Protein AF-A0A939L392-F1 (afdb_monomer)

Sequence (74 aa):
VRVRVGRNNQTYVECQSCGYRKRSFVGARDKAEAHLWSEHGGSNMRREYSPWLWIRTAIGLTAFLVFLFTYVWK

Foldseek 3Di:
DDWDQDPPRWIWQADPVPRDIDIDNPDSVVVNQVCCCVPVVNDDDPPPPPCVVVVVVVVVVVVVVVVVVVVVVD

pLDDT: mean 74.78, std 10.78, range [53.69, 93.44]

Solvent-accessible surface area (backbone atoms only — not comparable to full-atom values): 4430 Å² total; per-residue (Å²): 91,48,77,45,78,47,85,87,73,37,27,34,25,37,26,83,91,75,69,46,73,47,81,30,85,68,63,37,64,60,53,42,47,53,50,35,42,74,76,55,74,54,76,60,75,82,75,79,74,67,63,63,61,58,52,54,52,49,53,54,51,53,54,50,51,52,49,51,55,60,59,73,77,103

Nearest PDB structures (foldseek):
  1z1b-assembly1_B  TM=6.471E-01  e=4.262E+00  Lambdavirus lambda
  5qgk-assembly1_A  TM=3.678E-01  e=4.262E+00  Homo sapiens
  6i07-assembly1_C  TM=4.249E-01  e=8.579E+00  Homo sapiens
  8vwi-assembly1_S  TM=3.410E-01  e=8.579E+00  Autographa californica multiple nucleopolyhedrovirus

Radius of gyration: 20.47 Å; Cα contacts (8 Å, |Δi|>4): 71; chains: 1; bounding box: 39×33×54 Å

Secondary structure (DSSP, 8-state):
-EEEE-GGG-EEEE-TTT--EEEESS-HHHHHHHHHHHHHTT--------HHHHHHHHHHHHHHHHHHHHHHT-

Structure (mmCIF, N/CA/C/O backbone):
data_AF-A0A939L392-F1
#
_entry.id   AF-A0A939L392-F1
#
loop_
_atom_site.group_PDB
_atom_site.id
_atom_site.type_symbol
_atom_site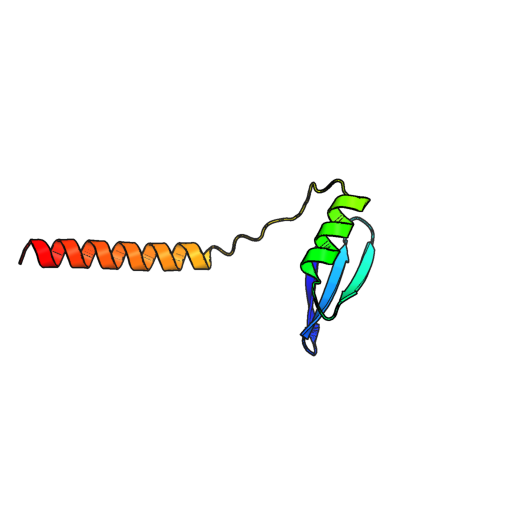.label_atom_id
_atom_site.label_alt_id
_atom_site.label_comp_id
_atom_site.label_asym_id
_atom_site.label_entity_id
_atom_site.label_seq_id
_atom_site.pdbx_PDB_ins_code
_atom_site.Cartn_x
_atom_site.Cartn_y
_atom_site.Cartn_z
_atom_site.occupancy
_atom_site.B_iso_or_equiv
_atom_site.auth_seq_id
_atom_site.auth_comp_id
_atom_site.auth_asym_id
_atom_site.auth_atom_id
_atom_site.pdbx_PDB_model_num
ATOM 1 N N . VAL A 1 1 ? -0.122 -0.874 -11.463 1.00 66.88 1 VAL A N 1
ATOM 2 C CA . VAL A 1 1 ? 0.724 -1.937 -10.855 1.00 66.88 1 VAL A CA 1
ATOM 3 C C . VAL A 1 1 ? 0.014 -2.472 -9.622 1.00 66.88 1 VAL A C 1
ATOM 5 O O . VAL A 1 1 ? -0.625 -1.688 -8.932 1.00 66.88 1 VAL A O 1
ATOM 8 N N . ARG A 1 2 ? 0.057 -3.781 -9.369 1.00 68.88 2 ARG A N 1
ATOM 9 C CA . ARG A 1 2 ? -0.583 -4.433 -8.219 1.00 68.88 2 ARG A CA 1
ATOM 10 C C . ARG A 1 2 ? 0.460 -5.263 -7.468 1.00 68.88 2 ARG A C 1
ATOM 12 O O . ARG A 1 2 ? 1.330 -5.865 -8.096 1.00 68.88 2 ARG A O 1
ATOM 19 N N . VAL A 1 3 ? 0.362 -5.308 -6.143 1.00 68.56 3 VAL A N 1
ATOM 20 C CA . VAL A 1 3 ? 1.163 -6.215 -5.310 1.00 68.56 3 VAL A CA 1
ATOM 21 C C . VAL A 1 3 ? 0.277 -7.385 -4.924 1.00 68.56 3 VAL A C 1
ATOM 23 O O . VAL A 1 3 ? -0.816 -7.187 -4.401 1.00 68.56 3 VAL A O 1
ATOM 26 N N . ARG A 1 4 ? 0.731 -8.605 -5.191 1.00 69.62 4 ARG A N 1
ATOM 27 C CA . ARG A 1 4 ? 0.029 -9.825 -4.794 1.00 69.62 4 ARG A CA 1
ATOM 28 C C . ARG A 1 4 ? 0.907 -10.635 -3.848 1.00 69.62 4 ARG A C 1
ATOM 30 O O . ARG A 1 4 ? 2.125 -10.702 -4.016 1.00 69.62 4 ARG A O 1
ATOM 37 N N . VAL A 1 5 ? 0.277 -11.245 -2.851 1.00 70.06 5 VAL A N 1
ATOM 38 C CA . VAL A 1 5 ? 0.919 -12.181 -1.923 1.00 70.06 5 VAL A CA 1
ATOM 39 C C . VAL A 1 5 ? 0.661 -13.597 -2.437 1.00 70.06 5 VAL A C 1
ATOM 41 O O . VAL A 1 5 ? -0.467 -13.949 -2.775 1.00 70.06 5 VAL A O 1
ATOM 44 N N . GLY A 1 6 ? 1.714 -14.392 -2.577 1.00 67.25 6 GLY A N 1
ATOM 45 C CA . GLY A 1 6 ? 1.662 -15.785 -3.017 1.00 67.25 6 GLY A CA 1
ATOM 46 C C . GLY A 1 6 ? 1.692 -16.767 -1.859 1.00 67.25 6 GLY A C 1
ATOM 47 O O . GLY A 1 6 ? 1.775 -16.382 -0.693 1.00 67.25 6 GLY A O 1
ATOM 48 N N . ARG A 1 7 ? 1.686 -18.063 -2.191 1.00 58.47 7 ARG A N 1
ATOM 49 C CA . ARG A 1 7 ? 1.990 -19.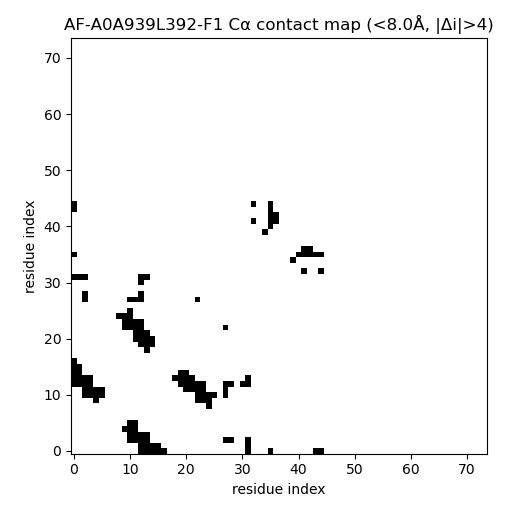122 -1.219 1.00 58.47 7 ARG A CA 1
ATOM 50 C C . ARG A 1 7 ? 3.385 -18.877 -0.620 1.00 58.47 7 ARG A C 1
ATOM 52 O O . ARG A 1 7 ? 4.309 -18.516 -1.345 1.00 58.47 7 ARG A O 1
ATOM 59 N N . ASN A 1 8 ? 3.516 -19.074 0.693 1.00 67.75 8 ASN A N 1
ATOM 60 C CA . ASN A 1 8 ? 4.737 -18.867 1.490 1.00 67.75 8 ASN A CA 1
ATOM 61 C C . ASN A 1 8 ? 5.170 -17.398 1.686 1.00 67.75 8 ASN A C 1
ATOM 63 O O . ASN A 1 8 ? 6.364 -17.112 1.674 1.00 67.75 8 ASN A O 1
ATOM 67 N N . ASN A 1 9 ? 4.226 -16.458 1.849 1.00 67.12 9 ASN A N 1
ATOM 68 C CA . ASN A 1 9 ? 4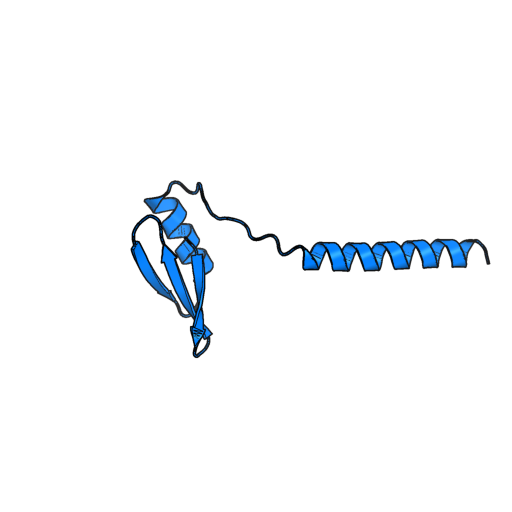.499 -15.024 2.081 1.00 67.12 9 ASN A CA 1
ATOM 69 C C . ASN A 1 9 ? 5.363 -14.339 1.003 1.00 67.12 9 ASN A C 1
ATOM 71 O O . ASN A 1 9 ? 5.864 -13.232 1.201 1.00 67.12 9 ASN A O 1
ATOM 75 N N . GLN A 1 10 ? 5.524 -14.959 -0.166 1.00 68.50 10 GLN A N 1
ATOM 76 C CA . GLN A 1 10 ? 6.273 -14.363 -1.264 1.00 68.50 10 GLN A CA 1
ATOM 77 C C . GLN A 1 10 ? 5.427 -13.270 -1.906 1.00 68.50 10 GLN A C 1
ATOM 79 O O . GLN A 1 10 ? 4.340 -13.542 -2.415 1.00 68.50 10 GLN A O 1
ATOM 84 N N . THR A 1 11 ? 5.916 -12.033 -1.906 1.00 79.12 11 THR A N 1
ATOM 85 C CA . THR A 1 11 ? 5.222 -10.929 -2.571 1.00 79.12 11 THR A CA 1
ATOM 86 C C . THR A 1 11 ? 5.735 -10.764 -3.996 1.00 79.12 11 THR A C 1
ATOM 88 O O . THR A 1 11 ? 6.922 -10.905 -4.293 1.00 79.12 11 THR A O 1
ATOM 91 N N . TYR A 1 12 ? 4.831 -10.502 -4.930 1.00 78.31 12 TYR A N 1
ATOM 92 C CA . TYR A 1 12 ? 5.179 -10.218 -6.315 1.00 78.31 12 TYR A CA 1
ATOM 93 C C . TYR A 1 12 ? 4.523 -8.923 -6.763 1.00 78.31 12 TYR A C 1
ATOM 95 O O . TYR A 1 12 ? 3.365 -8.634 -6.459 1.00 78.31 12 TYR A O 1
ATOM 103 N N . VAL A 1 13 ? 5.322 -8.134 -7.468 1.00 77.19 13 VAL A N 1
ATOM 104 C CA . VAL A 1 13 ? 4.924 -6.894 -8.116 1.00 77.19 13 VAL A CA 1
ATOM 105 C C . VAL A 1 13 ? 4.566 -7.241 -9.549 1.00 77.19 13 VAL A C 1
ATOM 107 O O . VAL A 1 13 ? 5.393 -7.808 -10.266 1.00 77.19 13 VAL A O 1
ATOM 110 N N . GLU A 1 14 ? 3.341 -6.923 -9.951 1.00 80.38 14 GLU A N 1
ATOM 111 C CA . GLU A 1 14 ? 2.830 -7.191 -11.291 1.00 80.38 14 GLU A CA 1
ATOM 112 C C . GLU A 1 14 ? 2.212 -5.923 -11.897 1.00 80.38 14 GLU A C 1
ATOM 114 O O . GLU A 1 14 ? 1.312 -5.288 -11.337 1.00 80.38 14 GLU A O 1
ATOM 119 N N . CYS A 1 15 ? 2.706 -5.535 -13.063 1.00 78.25 15 CYS A N 1
ATOM 120 C CA . CYS A 1 15 ? 2.219 -4.433 -13.872 1.00 78.25 15 CYS A CA 1
ATOM 121 C C . CYS A 1 15 ? 1.380 -4.991 -15.019 1.00 78.25 15 CYS A C 1
ATOM 123 O O . CYS A 1 15 ? 1.910 -5.599 -15.941 1.00 78.25 15 CYS A O 1
ATOM 125 N N . GLN A 1 16 ? 0.069 -4.763 -15.000 1.00 75.88 16 GLN A N 1
ATOM 126 C CA . GLN A 1 16 ? -0.789 -5.192 -16.109 1.00 75.88 16 GLN A CA 1
ATOM 127 C C . GLN A 1 16 ? -0.698 -4.288 -17.340 1.00 75.88 16 GLN A C 1
ATOM 129 O O . GLN A 1 16 ? -1.006 -4.736 -18.434 1.00 75.88 16 GLN A O 1
ATOM 134 N N . SER A 1 17 ? -0.280 -3.033 -17.167 1.00 73.81 17 SER A N 1
ATOM 135 C CA . SER A 1 17 ? -0.110 -2.067 -18.257 1.00 73.81 17 SER A CA 1
ATOM 136 C C . SER A 1 17 ? 1.091 -2.388 -19.148 1.00 73.81 17 SER A C 1
ATOM 138 O O . SER A 1 17 ? 1.054 -2.109 -20.337 1.00 73.81 17 SER A O 1
ATOM 140 N N . CYS A 1 18 ? 2.141 -2.975 -18.575 1.00 77.50 18 CYS A N 1
ATOM 141 C CA . CYS A 1 18 ? 3.438 -3.166 -19.220 1.00 77.50 18 CYS A CA 1
ATOM 142 C C . CYS A 1 18 ? 3.946 -4.618 -19.183 1.00 77.50 18 CYS A C 1
ATOM 144 O O . CYS A 1 18 ? 5.019 -4.918 -19.693 1.00 77.50 18 CYS A O 1
ATOM 146 N N . GLY A 1 19 ? 3.208 -5.536 -18.550 1.00 76.62 19 GLY A N 1
ATOM 147 C CA . GLY A 1 19 ? 3.607 -6.940 -18.396 1.00 76.62 19 GLY A CA 1
ATOM 148 C C . GLY A 1 19 ? 4.748 -7.180 -17.397 1.00 76.62 19 GLY A C 1
ATOM 149 O O . GLY A 1 19 ? 5.186 -8.319 -17.231 1.00 76.62 19 GLY A O 1
ATOM 150 N N . TYR A 1 20 ? 5.233 -6.144 -16.705 1.00 77.06 20 TYR A N 1
ATOM 151 C CA . TYR A 1 20 ? 6.334 -6.264 -15.749 1.00 77.06 20 TYR A CA 1
ATOM 152 C C . TYR A 1 20 ? 5.968 -7.163 -14.563 1.00 77.06 20 TYR A C 1
ATOM 154 O O . TYR A 1 20 ? 4.953 -6.953 -13.894 1.00 77.06 20 TYR A O 1
ATOM 162 N N . ARG A 1 21 ? 6.826 -8.144 -14.256 1.00 77.75 21 ARG A N 1
ATOM 163 C CA . ARG A 1 21 ? 6.648 -9.073 -13.133 1.00 77.75 21 ARG A CA 1
ATOM 164 C C . ARG A 1 21 ? 7.957 -9.278 -12.383 1.00 77.75 21 ARG A C 1
ATOM 166 O O . ARG A 1 21 ? 8.920 -9.799 -12.940 1.00 77.75 21 ARG A O 1
ATOM 173 N N . LYS A 1 22 ? 7.982 -8.946 -11.090 1.00 79.56 22 LYS A N 1
ATOM 174 C CA . LYS A 1 22 ? 9.171 -9.124 -10.242 1.00 79.56 22 LYS A CA 1
ATOM 175 C C . LYS A 1 22 ? 8.807 -9.650 -8.861 1.00 79.56 22 LYS A C 1
ATOM 177 O O . LYS A 1 22 ? 7.863 -9.181 -8.230 1.00 79.56 22 LYS A O 1
ATOM 182 N N . ARG A 1 23 ? 9.568 -10.636 -8.380 1.00 76.69 23 ARG A N 1
ATOM 183 C CA . ARG A 1 23 ? 9.417 -11.185 -7.023 1.00 76.69 23 ARG A CA 1
ATOM 184 C C . ARG A 1 23 ? 10.165 -10.303 -6.024 1.00 76.69 23 ARG A C 1
ATOM 186 O O . ARG A 1 23 ? 11.267 -9.838 -6.314 1.00 76.69 23 ARG A O 1
ATOM 193 N N . SER A 1 24 ? 9.583 -10.094 -4.848 1.00 69.69 24 SER A N 1
ATOM 194 C CA . SER A 1 24 ? 10.247 -9.445 -3.721 1.00 69.69 24 SER A CA 1
ATOM 195 C C . SER A 1 24 ? 9.910 -10.173 -2.424 1.00 69.69 24 SER A C 1
ATOM 197 O O . SER A 1 24 ? 8.772 -10.555 -2.194 1.00 69.69 24 SER A O 1
ATOM 199 N N . PHE A 1 25 ? 10.903 -10.369 -1.562 1.00 67.12 25 PHE A N 1
ATOM 200 C CA . PHE A 1 25 ? 10.674 -10.910 -0.219 1.00 67.12 25 PHE A CA 1
ATOM 201 C C . PHE A 1 25 ? 10.336 -9.806 0.791 1.00 67.12 25 PHE A C 1
ATOM 203 O O . PHE A 1 25 ? 9.568 -10.034 1.716 1.00 67.12 25 PHE A O 1
ATOM 210 N N . VAL A 1 26 ? 10.860 -8.594 0.577 1.00 71.25 26 VAL A N 1
ATOM 211 C CA . VAL A 1 26 ? 10.666 -7.413 1.434 1.00 71.25 26 VAL A CA 1
ATOM 212 C C . VAL A 1 26 ? 10.455 -6.183 0.543 1.00 71.25 26 VAL A C 1
ATOM 214 O O . VAL A 1 26 ? 11.003 -6.128 -0.562 1.00 71.25 26 VAL A O 1
ATOM 217 N N . GLY A 1 27 ? 9.631 -5.219 0.970 1.00 72.69 27 GLY A N 1
ATOM 218 C CA . GLY A 1 27 ? 9.464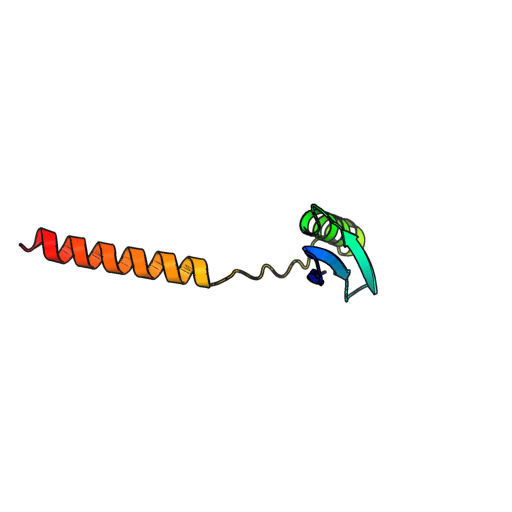 -3.934 0.268 1.00 72.69 27 GLY A CA 1
ATOM 219 C C . GLY A 1 27 ? 8.812 -4.034 -1.119 1.00 72.69 27 GLY A C 1
ATOM 220 O O . GLY A 1 27 ? 9.187 -3.319 -2.047 1.00 72.69 27 GLY A O 1
ATOM 221 N N . ALA A 1 28 ? 7.860 -4.955 -1.317 1.00 75.88 28 ALA A N 1
ATOM 222 C CA . ALA A 1 28 ? 7.180 -5.100 -2.611 1.00 75.88 28 ALA A CA 1
ATOM 223 C C . ALA A 1 28 ? 6.360 -3.860 -3.004 1.00 75.88 28 ALA A C 1
ATOM 225 O O . ALA A 1 28 ? 6.246 -3.566 -4.191 1.00 75.88 28 ALA A O 1
ATOM 226 N N . ARG A 1 29 ? 5.828 -3.113 -2.026 1.00 71.44 29 ARG A N 1
ATOM 227 C CA . ARG A 1 29 ? 5.154 -1.831 -2.282 1.00 71.44 29 ARG A CA 1
ATOM 228 C C . ARG A 1 29 ? 6.117 -0.782 -2.819 1.00 71.44 29 ARG A C 1
ATOM 230 O O . ARG A 1 29 ? 5.823 -0.218 -3.863 1.00 71.44 29 ARG A O 1
ATOM 237 N N . ASP A 1 30 ? 7.273 -0.607 -2.190 1.00 79.19 30 ASP A N 1
ATOM 238 C CA . ASP A 1 30 ? 8.248 0.414 -2.595 1.00 79.19 30 ASP A CA 1
ATOM 239 C C . ASP A 1 30 ? 8.781 0.143 -4.006 1.00 79.19 30 ASP A C 1
ATOM 241 O O . ASP A 1 30 ? 8.905 1.049 -4.824 1.00 79.19 30 ASP A O 1
ATOM 245 N N . LYS A 1 31 ? 9.009 -1.133 -4.349 1.00 76.19 31 LYS A N 1
ATOM 246 C CA . LYS A 1 31 ? 9.398 -1.530 -5.714 1.00 76.19 31 LYS A CA 1
ATOM 247 C C . LYS A 1 31 ? 8.276 -1.330 -6.730 1.00 76.19 31 LYS A C 1
ATOM 249 O O . LYS A 1 31 ? 8.550 -0.960 -7.868 1.00 76.19 31 LYS A O 1
ATOM 254 N N . ALA A 1 32 ? 7.029 -1.592 -6.338 1.00 75.25 32 ALA A N 1
ATOM 255 C CA . ALA A 1 32 ? 5.872 -1.308 -7.179 1.00 75.25 32 ALA A CA 1
ATOM 256 C C . ALA A 1 32 ? 5.718 0.195 -7.425 1.00 75.25 32 ALA A C 1
ATOM 258 O O . ALA A 1 32 ? 5.378 0.581 -8.538 1.00 75.25 32 ALA A O 1
ATOM 259 N N . GLU A 1 33 ? 5.990 1.016 -6.410 1.00 74.00 33 GLU A N 1
ATOM 260 C CA . GLU A 1 33 ? 5.950 2.475 -6.470 1.00 74.00 33 GLU A CA 1
ATOM 261 C C . GLU A 1 33 ? 7.058 3.036 -7.347 1.00 74.00 33 GLU A C 1
ATOM 263 O O . GLU A 1 33 ? 6.757 3.763 -8.288 1.00 74.00 33 GLU A O 1
ATOM 268 N N . ALA A 1 34 ? 8.303 2.611 -7.127 1.00 79.75 34 ALA A N 1
ATOM 269 C CA . ALA A 1 34 ? 9.442 3.004 -7.947 1.00 79.75 34 ALA A CA 1
ATOM 270 C C . ALA A 1 34 ? 9.208 2.699 -9.434 1.00 79.75 34 ALA A C 1
ATOM 272 O O . ALA A 1 34 ? 9.432 3.562 -10.274 1.00 79.75 34 ALA A O 1
ATOM 273 N N . HIS A 1 35 ? 8.686 1.509 -9.754 1.00 80.75 35 HIS A N 1
ATOM 274 C CA . HIS A 1 35 ? 8.360 1.134 -11.131 1.00 80.75 35 HIS A CA 1
ATOM 275 C C . HIS A 1 35 ? 7.196 1.957 -11.716 1.00 80.75 35 HIS A C 1
ATOM 277 O O . HIS A 1 35 ? 7.235 2.349 -12.879 1.00 80.75 35 HIS A O 1
ATOM 283 N N . LEU A 1 36 ? 6.169 2.272 -10.918 1.00 75.81 36 LEU A N 1
ATOM 284 C CA . LEU A 1 36 ? 5.060 3.135 -11.350 1.00 75.81 36 LEU A CA 1
ATOM 285 C C . LEU A 1 36 ? 5.516 4.563 -11.643 1.00 75.81 36 LEU A C 1
ATOM 287 O O . LEU A 1 36 ? 5.037 5.183 -12.589 1.00 75.81 36 LEU A O 1
ATOM 291 N N . TRP A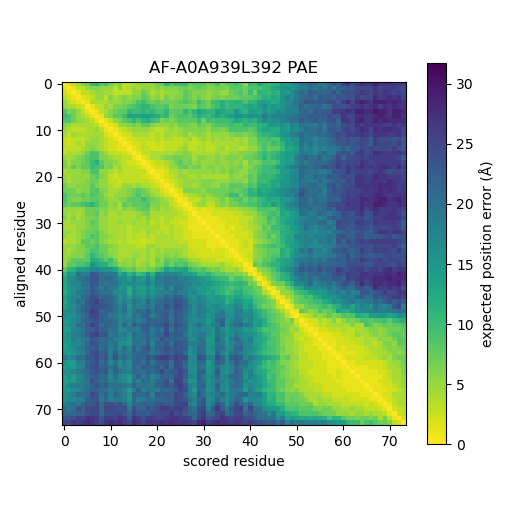 1 37 ? 6.419 5.083 -10.819 1.00 76.75 37 TRP A N 1
ATOM 292 C CA . TRP A 1 37 ? 7.010 6.400 -11.000 1.00 76.75 37 TRP A CA 1
ATOM 293 C C . TRP A 1 37 ? 7.933 6.439 -12.214 1.00 76.75 37 TRP A C 1
ATOM 295 O O . TRP A 1 37 ? 7.817 7.364 -13.013 1.00 76.75 37 TRP A O 1
ATOM 305 N N . SER A 1 38 ? 8.784 5.426 -12.395 1.00 79.44 38 SER A N 1
ATOM 306 C CA . SER A 1 38 ? 9.740 5.391 -13.503 1.00 79.44 38 SER A CA 1
ATOM 307 C C . SER A 1 38 ? 9.088 5.129 -14.861 1.00 79.44 38 SER A C 1
ATOM 309 O O . SER A 1 38 ? 9.503 5.731 -15.842 1.00 79.44 38 SER A O 1
ATOM 311 N N . GLU A 1 39 ? 8.087 4.244 -14.942 1.00 77.62 39 GLU A N 1
ATOM 312 C CA . GLU A 1 39 ? 7.513 3.822 -16.236 1.00 77.62 39 GLU A CA 1
ATOM 313 C C . GLU A 1 39 ? 6.120 4.378 -16.535 1.00 77.62 39 GLU A C 1
ATOM 315 O O . GLU A 1 39 ? 5.694 4.400 -17.689 1.00 77.62 39 GLU A O 1
ATOM 320 N N . HIS A 1 40 ? 5.383 4.833 -15.521 1.00 73.88 40 HIS A N 1
ATOM 321 C CA . HIS A 1 40 ? 3.998 5.295 -15.681 1.00 73.88 40 HIS A CA 1
ATOM 322 C C . HIS A 1 40 ? 3.753 6.703 -15.120 1.00 73.88 40 HIS A C 1
ATOM 324 O O . HIS A 1 40 ? 2.599 7.115 -14.951 1.00 73.88 40 HIS A O 1
ATOM 330 N N . GLY A 1 41 ? 4.826 7.443 -14.815 1.00 67.94 41 GLY A N 1
ATOM 331 C CA . GLY A 1 41 ? 4.760 8.829 -14.347 1.00 67.94 41 GLY A CA 1
ATOM 332 C C . GLY A 1 41 ? 3.994 9.009 -13.032 1.00 67.94 41 GLY A C 1
ATOM 333 O O . GLY A 1 41 ? 3.413 10.064 -12.807 1.00 67.94 41 GLY A O 1
ATOM 334 N N . GLY A 1 42 ? 3.914 7.968 -12.191 1.00 60.56 42 GLY A N 1
ATOM 335 C CA . GLY A 1 42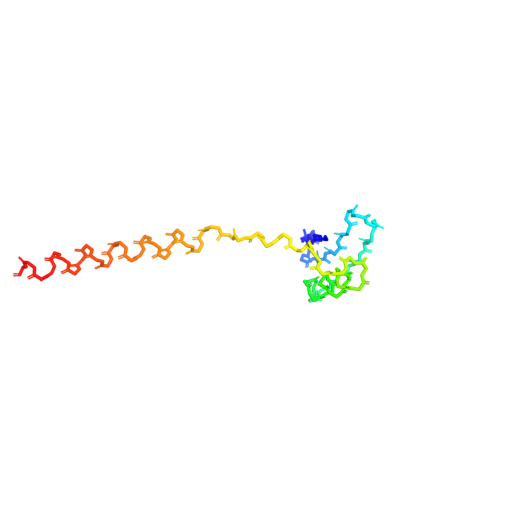 ? 3.296 8.037 -10.858 1.00 60.56 42 GLY A CA 1
ATOM 336 C C . GLY A 1 42 ? 1.761 8.099 -10.839 1.00 60.56 42 GLY A C 1
ATOM 337 O O . GLY A 1 42 ? 1.162 8.193 -9.771 1.00 60.56 42 GLY A O 1
ATOM 338 N N . SER A 1 43 ? 1.096 8.003 -11.992 1.00 55.25 43 SER A N 1
ATOM 339 C CA . SER A 1 43 ? -0.319 8.383 -12.123 1.00 55.25 43 SER A CA 1
ATOM 340 C C . SER A 1 43 ? -1.351 7.377 -11.590 1.00 55.25 43 SER A C 1
ATOM 342 O O . SER A 1 43 ? -2.514 7.739 -11.458 1.00 55.25 43 SER A O 1
ATOM 344 N N . ASN A 1 44 ? -0.992 6.124 -11.266 1.00 54.62 44 ASN A N 1
ATOM 345 C CA . ASN A 1 44 ? -2.004 5.069 -11.067 1.00 54.62 44 ASN A CA 1
ATOM 346 C C . ASN A 1 44 ? -1.691 4.026 -9.974 1.00 54.62 44 ASN A C 1
ATOM 348 O O . ASN A 1 44 ? -1.794 2.813 -10.206 1.00 54.62 44 ASN A O 1
ATOM 352 N N . MET A 1 45 ? -1.374 4.456 -8.747 1.00 53.69 45 MET A N 1
ATOM 353 C CA . MET A 1 45 ? -1.681 3.605 -7.589 1.00 53.69 45 MET A CA 1
ATOM 354 C C . MET A 1 45 ? -3.144 3.797 -7.208 1.00 53.69 45 MET A C 1
ATOM 356 O O . MET A 1 45 ? -3.510 4.784 -6.573 1.00 53.69 45 MET A O 1
ATOM 360 N N . ARG A 1 46 ? -3.987 2.818 -7.550 1.00 54.88 46 ARG A N 1
ATOM 361 C CA . ARG A 1 46 ? -5.306 2.688 -6.926 1.00 54.88 46 ARG A CA 1
ATOM 362 C C . ARG A 1 46 ? -5.062 2.433 -5.435 1.00 54.88 46 ARG A C 1
ATOM 364 O O . ARG A 1 46 ? -4.737 1.315 -5.044 1.00 54.88 46 ARG A O 1
ATOM 371 N N . ARG A 1 47 ? -5.144 3.481 -4.607 1.00 56.72 47 ARG A N 1
ATOM 372 C CA . ARG A 1 47 ? -5.227 3.328 -3.152 1.00 56.72 47 ARG A CA 1
ATOM 373 C C . ARG A 1 47 ? -6.542 2.620 -2.869 1.00 56.72 47 ARG A C 1
ATOM 375 O O . ARG A 1 47 ? -7.600 3.239 -2.870 1.00 56.72 47 ARG A O 1
ATOM 382 N N . GLU A 1 48 ? -6.474 1.315 -2.654 1.00 54.72 48 GLU A N 1
ATOM 383 C CA . GL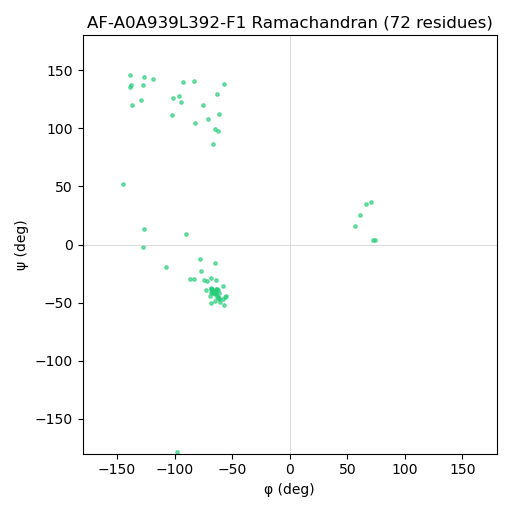U A 1 48 ? -7.546 0.578 -1.998 1.00 54.72 48 GLU A CA 1
ATOM 384 C C . GLU A 1 48 ? -7.597 1.080 -0.549 1.00 54.72 48 GLU A C 1
ATOM 386 O O . GLU A 1 48 ? -6.916 0.569 0.337 1.00 54.72 48 GLU A O 1
ATOM 391 N N . TYR A 1 49 ? -8.336 2.170 -0.317 1.00 54.28 49 TYR A N 1
ATOM 392 C CA . TYR A 1 49 ? -8.732 2.558 1.030 1.00 54.28 49 TYR A CA 1
ATOM 393 C C . TYR A 1 49 ? -9.583 1.415 1.569 1.00 54.28 49 TYR A C 1
ATOM 395 O O . TYR A 1 49 ? -10.666 1.164 1.049 1.00 54.28 49 TYR A O 1
ATOM 403 N N . SER A 1 50 ? -9.088 0.696 2.574 1.00 59.38 50 SER A N 1
ATOM 404 C CA . SER A 1 50 ? -9.881 -0.305 3.274 1.00 59.38 50 SER A CA 1
ATOM 405 C C . SER A 1 50 ? -10.926 0.434 4.124 1.00 59.38 50 SER A C 1
ATOM 407 O O . SER A 1 50 ? -10.578 1.048 5.137 1.00 59.38 50 SER A O 1
ATOM 409 N N . PRO A 1 51 ? -12.220 0.410 3.749 1.00 62.94 51 PRO A N 1
ATOM 410 C CA . PRO A 1 51 ? -13.255 1.169 4.460 1.00 62.94 51 PRO A CA 1
ATOM 411 C C . PRO A 1 51 ? -13.444 0.673 5.901 1.00 62.94 51 PRO A C 1
ATOM 413 O O . PRO A 1 51 ? -13.995 1.372 6.745 1.00 62.94 51 PRO A O 1
ATOM 416 N N . TRP A 1 52 ? -12.934 -0.521 6.209 1.00 71.00 52 TRP A N 1
ATOM 417 C CA . TRP A 1 52 ? -13.054 -1.173 7.505 1.00 71.00 52 TRP A CA 1
ATOM 418 C C . TRP A 1 52 ? -12.487 -0.359 8.672 1.00 71.00 52 TRP A C 1
ATOM 420 O O . TRP A 1 52 ? -13.053 -0.374 9.764 1.00 71.00 52 TRP A O 1
ATOM 430 N N . LEU A 1 53 ? -11.395 0.383 8.447 1.00 73.56 53 LEU A N 1
ATOM 431 C CA . LEU A 1 53 ? -10.793 1.203 9.499 1.00 73.56 53 LEU A CA 1
ATOM 432 C C . LEU A 1 53 ? -11.711 2.369 9.892 1.00 73.56 53 LEU A C 1
ATOM 434 O O . LEU A 1 53 ? -11.895 2.622 11.078 1.00 73.56 53 LEU A O 1
ATOM 438 N N . TRP A 1 54 ? -12.330 3.012 8.899 1.00 78.75 54 TRP A N 1
ATOM 439 C CA . TRP A 1 54 ? -13.286 4.105 9.090 1.00 78.75 54 TRP A CA 1
ATOM 440 C C . TRP A 1 54 ? -14.591 3.636 9.723 1.00 78.75 54 TRP A C 1
ATOM 442 O O . TRP A 1 54 ? -15.140 4.312 10.586 1.00 78.75 54 TRP A O 1
ATOM 452 N N . ILE A 1 55 ? -15.071 2.455 9.333 1.00 80.50 55 ILE A N 1
ATOM 453 C CA . ILE A 1 55 ? -16.264 1.855 9.936 1.00 80.50 55 ILE A CA 1
ATOM 454 C C . ILE A 1 55 ? -16.013 1.583 11.424 1.00 80.50 55 ILE A C 1
ATOM 456 O O . ILE A 1 55 ? -16.834 1.935 12.268 1.00 80.5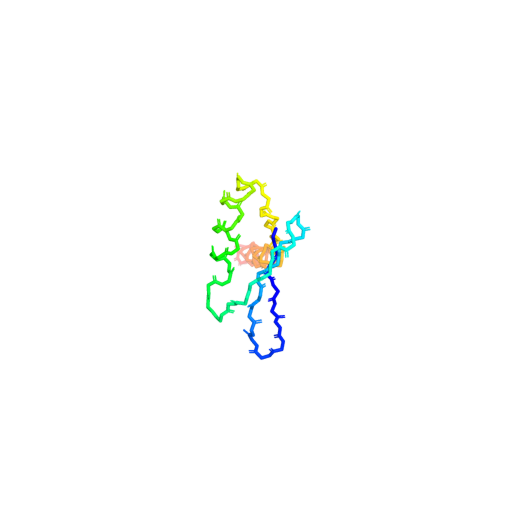0 55 ILE A O 1
ATOM 460 N N . ARG A 1 56 ? -14.850 1.017 11.772 1.00 82.12 56 ARG A N 1
ATOM 461 C CA . ARG A 1 56 ? -14.498 0.719 13.166 1.00 82.12 56 ARG A CA 1
ATOM 462 C C . ARG A 1 56 ? -14.350 1.983 14.016 1.00 82.12 56 ARG A C 1
ATOM 464 O O . ARG A 1 56 ? -14.821 1.995 15.152 1.00 82.12 56 ARG A O 1
ATOM 471 N N . THR A 1 57 ? -13.715 3.033 13.492 1.00 84.25 57 THR A N 1
ATOM 472 C CA . THR A 1 57 ? -13.598 4.312 14.211 1.00 84.25 57 THR A CA 1
ATOM 473 C C . THR A 1 57 ? -14.948 5.006 14.359 1.00 84.25 57 THR A C 1
ATOM 475 O O . THR A 1 57 ? -15.232 5.517 15.440 1.00 84.25 57 THR A O 1
ATOM 478 N N . ALA A 1 58 ? -15.807 4.963 13.335 1.00 86.94 58 ALA A N 1
ATOM 479 C CA . ALA A 1 58 ? -17.154 5.522 13.403 1.00 86.94 58 ALA A CA 1
ATOM 480 C C . ALA A 1 58 ? -17.988 4.851 14.503 1.00 86.94 58 ALA A C 1
ATOM 482 O O . ALA A 1 58 ? -18.517 5.551 15.360 1.00 86.94 58 ALA A O 1
ATOM 483 N N . ILE A 1 59 ? -18.023 3.512 14.547 1.00 90.19 59 ILE A N 1
ATOM 484 C CA . ILE A 1 59 ? -18.772 2.752 15.564 1.00 90.19 59 ILE A CA 1
ATOM 485 C C . ILE A 1 59 ? -18.306 3.107 16.983 1.00 90.19 59 ILE A C 1
ATOM 487 O O . ILE A 1 59 ? -19.133 3.359 17.860 1.00 90.19 59 ILE A O 1
ATOM 491 N N . GLY A 1 60 ? -16.988 3.149 17.211 1.00 89.50 60 GLY A N 1
ATOM 492 C CA . GLY A 1 60 ? -16.432 3.499 18.521 1.00 89.50 60 GLY A CA 1
ATOM 493 C C . GLY A 1 60 ? -16.810 4.915 18.959 1.00 89.50 60 GLY A C 1
ATOM 494 O O . GLY A 1 60 ? -17.188 5.126 20.110 1.00 89.50 60 GLY A O 1
ATOM 495 N N . LEU A 1 61 ? -16.773 5.872 18.030 1.00 93.19 61 LEU A N 1
ATOM 496 C CA . LEU A 1 61 ? -17.133 7.260 18.300 1.00 93.19 61 LEU A CA 1
ATOM 497 C C . LEU A 1 61 ? -18.633 7.410 18.588 1.00 93.19 61 LEU A C 1
ATOM 499 O O . LEU A 1 61 ? -19.001 8.106 19.531 1.00 93.19 61 LEU A O 1
ATOM 503 N N . THR A 1 62 ? -19.500 6.708 17.851 1.00 93.19 62 THR A N 1
ATOM 504 C CA . THR A 1 62 ? -20.945 6.701 18.127 1.00 93.19 62 THR A CA 1
ATOM 505 C C . THR A 1 62 ? -21.241 6.136 19.517 1.00 93.19 62 THR A C 1
ATOM 507 O O . THR A 1 62 ? -21.980 6.753 20.280 1.00 93.19 62 THR A O 1
ATOM 510 N N . ALA A 1 63 ? -20.631 5.004 19.884 1.00 90.62 63 ALA A N 1
ATOM 511 C CA . ALA A 1 63 ? -20.820 4.396 21.202 1.00 90.62 63 ALA A CA 1
ATOM 512 C C . ALA A 1 63 ? -20.340 5.311 22.342 1.00 90.62 63 ALA A C 1
ATOM 514 O O . ALA A 1 63 ? -21.007 5.424 23.370 1.00 90.62 63 ALA A O 1
ATOM 515 N N . PHE A 1 64 ? -19.216 6.005 22.146 1.00 92.00 64 PHE A N 1
ATOM 516 C CA . PHE A 1 64 ? -18.679 6.951 23.123 1.00 92.00 64 PHE A CA 1
ATOM 517 C C . PHE A 1 64 ? -19.592 8.167 23.333 1.00 92.00 64 PHE A C 1
ATOM 519 O O . PHE A 1 64 ? -19.827 8.570 24.471 1.00 92.00 64 PHE A O 1
ATOM 526 N N . LEU A 1 65 ? -20.157 8.720 22.255 1.00 93.44 65 LEU A N 1
ATOM 527 C CA . LEU A 1 65 ? -21.115 9.826 22.344 1.00 93.44 65 LEU A CA 1
ATOM 528 C C . LEU A 1 65 ? -22.396 9.416 23.078 1.00 93.44 65 LEU A C 1
ATOM 530 O O . LEU A 1 65 ? -22.881 10.170 23.919 1.00 93.44 65 LEU A O 1
ATOM 534 N N . VAL A 1 66 ? -22.916 8.216 22.801 1.00 92.69 66 VAL A N 1
ATOM 535 C CA . VAL A 1 66 ? -24.082 7.672 23.514 1.00 92.69 66 VAL A CA 1
ATOM 536 C C . VAL A 1 66 ? -23.772 7.508 25.000 1.00 92.69 66 VAL A C 1
ATOM 538 O O . VAL A 1 66 ? -24.565 7.945 25.832 1.00 92.69 66 VAL A O 1
ATOM 541 N N . PHE A 1 67 ? -22.606 6.950 25.343 1.00 91.06 67 PHE A N 1
ATOM 542 C CA . PHE A 1 67 ? -22.176 6.812 26.734 1.00 91.06 67 PHE A CA 1
ATOM 543 C C . PHE A 1 67 ? -22.130 8.170 27.442 1.00 91.06 67 PHE A C 1
ATOM 545 O O . PHE A 1 67 ? -22.783 8.329 28.471 1.00 91.06 67 PHE A O 1
ATOM 552 N N . LEU A 1 68 ? -21.448 9.165 26.864 1.00 91.56 68 LEU A N 1
ATOM 553 C CA . LEU A 1 68 ? -21.381 10.518 27.425 1.00 91.56 68 LEU A CA 1
ATOM 554 C C . LEU A 1 68 ? -22.769 11.125 27.632 1.00 91.56 68 LEU A C 1
ATOM 556 O O . LEU A 1 68 ? -23.042 11.670 28.697 1.00 91.56 68 LEU A O 1
ATOM 560 N N . PHE A 1 69 ? -23.659 10.996 26.648 1.00 89.88 69 PHE A N 1
ATOM 561 C CA . PHE A 1 69 ? -25.012 11.531 26.753 1.00 89.88 69 PHE A CA 1
ATOM 562 C C . PHE A 1 69 ? -25.797 10.867 27.891 1.00 89.88 69 PHE A C 1
ATOM 564 O O . PHE A 1 69 ? -26.407 11.553 28.704 1.00 89.88 69 PHE A O 1
ATOM 571 N N . THR A 1 70 ? -25.726 9.539 28.013 1.00 88.50 70 THR A N 1
ATOM 572 C CA . THR A 1 70 ? -26.391 8.815 29.110 1.00 88.50 70 THR A CA 1
ATOM 573 C C . THR A 1 70 ? -25.774 9.074 30.485 1.00 88.50 70 THR A C 1
ATOM 575 O O . THR A 1 70 ? -26.488 8.992 31.478 1.00 88.50 70 THR A O 1
ATOM 578 N N . TYR A 1 71 ? -24.475 9.380 30.560 1.00 81.44 71 TYR A N 1
ATOM 579 C CA . TYR A 1 71 ? -23.763 9.629 31.817 1.00 81.44 71 TYR A CA 1
ATOM 580 C C . TYR A 1 71 ? -23.932 11.069 32.315 1.00 81.44 71 TYR A C 1
ATOM 582 O O . TYR A 1 71 ? -23.910 11.301 33.513 1.00 81.44 71 TYR A O 1
ATOM 590 N N . VAL A 1 72 ? -24.105 12.036 31.409 1.00 81.88 72 VAL A N 1
ATOM 591 C CA . VAL A 1 72 ? -24.365 13.447 31.756 1.00 81.88 72 VAL A CA 1
ATOM 592 C C . VAL A 1 72 ? -25.796 13.659 32.256 1.00 81.88 72 VAL A C 1
ATOM 594 O O . VAL A 1 72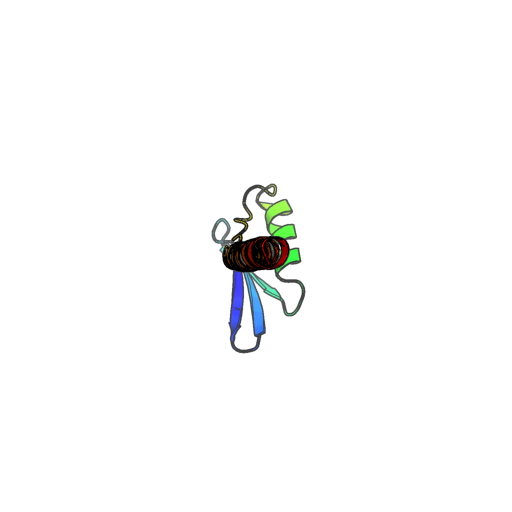 ? -26.040 14.546 33.065 1.00 81.88 72 VAL A O 1
ATOM 597 N N . TRP A 1 73 ? -26.746 12.863 31.767 1.00 69.38 73 TRP A N 1
ATOM 598 C CA . TRP A 1 73 ? -28.166 12.957 32.129 1.00 69.38 73 TRP A CA 1
ATOM 599 C C . TRP A 1 73 ? -28.555 12.095 33.338 1.00 69.38 73 TRP A C 1
ATOM 601 O O . TRP A 1 73 ? -29.743 11.940 33.626 1.00 69.38 73 TRP A O 1
ATOM 611 N N . LYS A 1 74 ? -27.570 11.514 34.022 1.00 55.28 74 LYS A N 1
ATOM 612 C CA . LYS A 1 74 ? -27.740 10.655 35.190 1.00 55.28 74 LYS A CA 1
ATOM 613 C C . LYS A 1 74 ? -27.036 11.269 36.388 1.00 55.28 74 LYS A C 1
ATOM 615 O O . LYS A 1 74 ? -27.616 11.168 37.488 1.00 55.28 74 LYS A O 1
#

Mean predicted aligned error: 13.07 Å